Protein AF-A0A1F2U109-F1 (afdb_monomer_lite)

Radius of gyration: 15.22 Å; chains: 1; bounding box: 39×32×44 Å

Foldseek 3Di:
DVVVLLVVLVVLLVVLVVCLVVQVPDPPRDPLSNLLSQLSNLQSVLLSVLLVVCCVVPVPDVLSVQLSVQCCPDDPPSNVSNVVSSVVSLVVSCVVPNCDPSNVSNVSSVVSNVVSVVVVVD

Secondary structure (DSSP, 8-state):
-HHHHHHHHHHHHHHHHHHHHHHHH-SSPPHHHHHHHHHHHHHHHHHHHHHHHHHHH-TT-HHHHHHHHT-TT-SSTHHHHHHHHHHHHHHHHHHHH-S-HHHHHHHHHHHHHHHHHHHHH-

Sequence (122 aa):
MRRTNDYLMFSLIGLASIITLAVFLQRPVDRLLVSSACGFTLFTLAWVGMYFRLKRELPEHALIDATYLNLPIGVGRQRRAGLRNMFRLIRFHFERHGSDRWSMMLIAGMAMLAASLVVYLL

pLDDT: mean 82.21, std 11.82, range [41.84, 93.0]

Structure (mmCIF, N/CA/C/O backbone):
data_AF-A0A1F2U109-F1
#
_entry.id   AF-A0A1F2U109-F1
#
loop_
_atom_site.group_PDB
_atom_site.id
_atom_site.type_symbol
_atom_site.label_atom_id
_atom_site.label_alt_id
_atom_site.label_comp_id
_atom_site.label_asym_id
_atom_site.label_entity_id
_atom_site.label_seq_id
_atom_site.pdbx_PDB_ins_code
_atom_site.Cartn_x
_at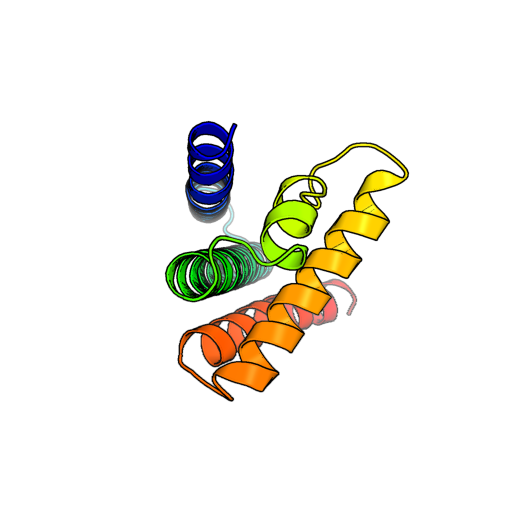om_site.Cartn_y
_atom_site.Cartn_z
_atom_site.occupancy
_atom_site.B_iso_or_equiv
_atom_site.auth_seq_id
_atom_site.auth_comp_id
_atom_site.auth_asym_id
_atom_site.auth_atom_id
_atom_site.pdbx_PDB_model_num
ATOM 1 N N . MET A 1 1 ? 15.247 12.566 -8.871 1.00 58.53 1 MET A N 1
ATOM 2 C CA . MET A 1 1 ? 13.844 12.163 -8.615 1.00 58.53 1 MET A CA 1
ATOM 3 C C . MET A 1 1 ? 13.734 10.712 -8.138 1.00 58.53 1 MET A C 1
ATOM 5 O O . MET A 1 1 ? 13.340 10.539 -7.002 1.00 58.53 1 MET A O 1
ATOM 9 N N . ARG A 1 2 ? 14.194 9.679 -8.873 1.00 62.44 2 ARG A N 1
ATOM 10 C CA . ARG A 1 2 ? 14.078 8.250 -8.461 1.00 62.44 2 ARG A CA 1
ATOM 11 C C . ARG A 1 2 ? 14.438 7.896 -6.999 1.00 62.44 2 ARG A C 1
ATOM 13 O O . ARG A 1 2 ? 13.742 7.070 -6.427 1.00 62.44 2 ARG A O 1
ATOM 20 N N . ARG A 1 3 ? 15.480 8.492 -6.391 1.00 65.56 3 ARG A N 1
ATOM 21 C CA . ARG A 1 3 ? 15.858 8.223 -4.981 1.00 65.56 3 ARG A CA 1
ATOM 22 C C . ARG A 1 3 ? 14.834 8.763 -3.975 1.00 65.56 3 ARG A C 1
ATOM 24 O O . ARG A 1 3 ? 14.459 8.054 -3.055 1.00 65.56 3 ARG A O 1
ATOM 31 N N . THR A 1 4 ? 14.339 9.985 -4.178 1.00 67.19 4 THR A N 1
ATOM 32 C CA . THR A 1 4 ? 13.291 10.616 -3.352 1.00 67.19 4 THR A CA 1
ATOM 33 C C . THR A 1 4 ? 12.023 9.762 -3.299 1.00 67.19 4 THR A C 1
ATOM 35 O O . THR A 1 4 ? 11.385 9.641 -2.260 1.00 67.19 4 THR A O 1
ATOM 38 N N . ASN A 1 5 ? 11.703 9.106 -4.410 1.00 68.50 5 ASN A N 1
ATOM 39 C CA . ASN A 1 5 ? 10.516 8.273 -4.575 1.00 68.50 5 ASN A CA 1
ATOM 40 C C . ASN A 1 5 ? 10.595 6.992 -3.740 1.00 68.50 5 ASN A C 1
ATOM 42 O O . ASN A 1 5 ? 9.603 6.566 -3.157 1.00 68.50 5 ASN A O 1
ATOM 46 N N . ASP A 1 6 ? 11.787 6.399 -3.669 1.00 75.62 6 ASP A N 1
ATOM 47 C CA . ASP A 1 6 ? 12.027 5.214 -2.850 1.00 75.62 6 ASP A CA 1
ATOM 48 C C . ASP A 1 6 ? 11.925 5.560 -1.372 1.00 75.62 6 ASP A C 1
ATOM 50 O O . ASP A 1 6 ? 11.272 4.833 -0.627 1.00 75.62 6 ASP A O 1
ATOM 54 N N . TYR A 1 7 ? 12.466 6.716 -0.969 1.00 80.06 7 TYR A N 1
ATOM 55 C CA . TYR A 1 7 ? 12.284 7.219 0.390 1.00 80.06 7 TYR A CA 1
ATOM 56 C C . TYR A 1 7 ? 10.804 7.394 0.733 1.00 80.06 7 TYR A C 1
ATOM 58 O O . TYR A 1 7 ? 10.402 6.933 1.790 1.00 80.06 7 TYR A O 1
ATOM 66 N N . LEU A 1 8 ? 9.974 7.947 -0.160 1.00 78.19 8 LEU A N 1
ATOM 67 C CA . LEU A 1 8 ? 8.530 8.079 0.088 1.00 78.19 8 LEU A CA 1
ATOM 68 C C . LEU A 1 8 ? 7.822 6.724 0.265 1.00 78.19 8 LEU A C 1
ATOM 70 O O . LEU A 1 8 ? 6.988 6.586 1.159 1.00 78.19 8 LEU A O 1
ATOM 74 N N . MET A 1 9 ? 8.167 5.713 -0.538 1.00 81.62 9 MET A N 1
ATOM 75 C CA . MET A 1 9 ? 7.599 4.363 -0.398 1.00 81.62 9 MET A CA 1
ATOM 76 C C . MET A 1 9 ? 8.047 3.683 0.902 1.00 81.62 9 MET A C 1
ATOM 78 O O . MET A 1 9 ? 7.241 3.038 1.571 1.00 81.62 9 MET A O 1
ATOM 82 N N . PHE A 1 10 ? 9.302 3.873 1.317 1.00 83.44 10 PHE A N 1
ATOM 83 C CA . PHE A 1 10 ? 9.770 3.417 2.629 1.00 83.44 10 PHE A CA 1
ATOM 84 C C . PHE A 1 10 ? 9.120 4.194 3.782 1.00 83.44 10 PHE A C 1
ATOM 86 O O . PHE A 1 10 ? 8.756 3.598 4.797 1.00 83.44 10 PHE A O 1
ATOM 93 N N . SER A 1 11 ? 8.900 5.501 3.625 1.00 84.38 11 SER A N 1
ATOM 94 C CA . SER A 1 11 ? 8.203 6.326 4.613 1.00 84.38 11 SER A CA 1
ATOM 95 C C . SER A 1 11 ? 6.758 5.881 4.820 1.00 84.38 11 SER A C 1
ATOM 97 O O . SER A 1 11 ? 6.267 5.996 5.938 1.00 84.38 11 SER A O 1
ATOM 99 N N . LEU A 1 12 ? 6.088 5.320 3.806 1.00 84.56 12 LEU A N 1
ATOM 100 C CA . LEU A 1 12 ? 4.759 4.718 3.972 1.00 84.56 12 LEU A CA 1
ATOM 101 C C . LEU A 1 12 ? 4.773 3.513 4.916 1.00 84.56 12 LEU A C 1
ATOM 103 O O . LEU A 1 12 ? 3.886 3.396 5.759 1.00 84.56 12 LEU A O 1
ATOM 107 N N . ILE A 1 13 ? 5.790 2.653 4.822 1.00 86.94 13 ILE A N 1
ATOM 108 C CA . ILE A 1 13 ? 5.967 1.532 5.758 1.00 86.94 13 ILE A CA 1
ATOM 109 C C . ILE A 1 13 ? 6.231 2.059 7.173 1.00 86.94 13 ILE A C 1
ATOM 111 O O . ILE A 1 13 ? 5.638 1.568 8.138 1.00 86.94 13 ILE A O 1
ATOM 115 N N . GLY A 1 14 ? 7.089 3.077 7.293 1.00 86.69 14 GLY A N 1
ATOM 116 C CA . GLY A 1 14 ? 7.368 3.739 8.568 1.00 86.69 14 GLY A CA 1
ATOM 117 C C . GLY A 1 14 ? 6.102 4.331 9.190 1.00 86.69 14 GLY A C 1
ATOM 118 O O . GLY A 1 14 ? 5.799 4.068 10.351 1.00 86.69 14 GLY A O 1
ATOM 119 N N . LEU A 1 15 ? 5.309 5.051 8.397 1.00 89.19 15 LEU A N 1
ATOM 120 C CA . LEU A 1 15 ? 4.050 5.647 8.832 1.00 89.19 15 LEU A CA 1
ATOM 121 C C . LEU A 1 15 ? 3.023 4.583 9.241 1.00 89.19 15 LEU A C 1
ATOM 123 O O . LEU A 1 15 ? 2.412 4.716 10.297 1.00 89.19 15 LEU A O 1
ATOM 127 N N . ALA A 1 16 ? 2.861 3.509 8.461 1.00 88.19 16 ALA A N 1
ATOM 128 C CA . ALA A 1 16 ? 1.962 2.404 8.802 1.00 88.19 16 ALA A CA 1
ATOM 129 C C . ALA A 1 16 ? 2.367 1.719 10.120 1.00 88.19 16 ALA A C 1
ATOM 131 O O . ALA A 1 16 ? 1.516 1.443 10.969 1.00 88.19 16 ALA A O 1
ATOM 132 N N . SER A 1 17 ? 3.673 1.533 10.333 1.00 88.56 17 SER A N 1
ATOM 133 C CA . SER A 1 17 ? 4.223 0.998 11.585 1.00 88.56 17 SER A CA 1
ATOM 134 C C . SER A 1 17 ? 3.939 1.917 12.776 1.00 88.56 17 SER A C 1
ATOM 136 O O . SER A 1 17 ? 3.498 1.439 13.819 1.00 88.56 17 SER A O 1
ATOM 138 N N . ILE A 1 18 ? 4.123 3.234 12.618 1.00 91.69 18 ILE A N 1
ATOM 139 C CA . ILE A 1 18 ? 3.835 4.229 13.666 1.00 91.69 18 ILE A CA 1
ATOM 140 C C . ILE A 1 18 ? 2.342 4.249 14.004 1.00 91.69 18 ILE A C 1
ATOM 142 O O . ILE A 1 18 ? 1.993 4.210 15.180 1.00 91.69 18 ILE A O 1
ATOM 146 N N . ILE A 1 19 ? 1.463 4.270 12.995 1.00 88.44 19 ILE A N 1
ATOM 147 C CA . ILE A 1 19 ? 0.006 4.220 13.195 1.00 88.44 19 ILE A CA 1
ATOM 148 C C . ILE A 1 19 ? -0.375 2.950 13.954 1.00 88.44 19 ILE A C 1
ATOM 150 O O . ILE A 1 19 ? -1.137 3.005 14.914 1.00 88.44 19 ILE A O 1
ATOM 154 N N . THR A 1 20 ? 0.197 1.812 13.562 1.00 8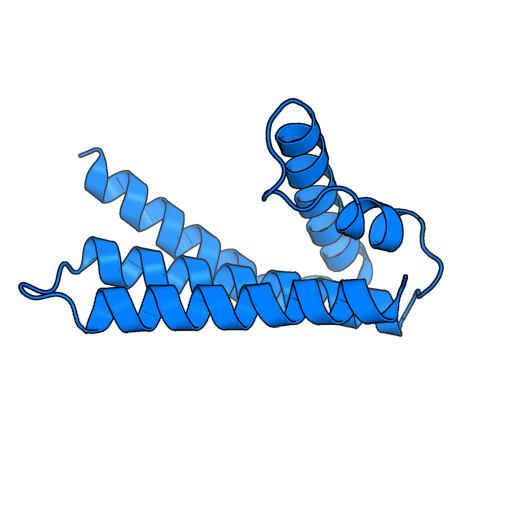9.62 20 THR A N 1
ATOM 155 C CA . THR A 1 20 ? -0.064 0.532 14.224 1.00 89.62 20 THR A CA 1
ATOM 156 C C . THR A 1 20 ? 0.373 0.560 15.677 1.00 89.62 20 THR A C 1
ATOM 158 O O . THR A 1 20 ? -0.421 0.237 16.555 1.00 89.62 20 THR A O 1
ATOM 161 N N . LEU A 1 21 ? 1.594 1.017 15.952 1.00 92.25 21 LEU A N 1
ATOM 162 C CA . LEU A 1 21 ? 2.093 1.153 17.316 1.00 92.25 21 LEU A CA 1
ATOM 163 C C . LEU A 1 21 ? 1.219 2.100 18.149 1.00 92.25 21 LEU A C 1
ATOM 165 O O . LEU A 1 21 ? 0.876 1.770 19.280 1.00 92.25 21 LEU A O 1
ATOM 169 N N . ALA A 1 22 ? 0.816 3.240 17.588 1.00 90.50 22 ALA A N 1
ATOM 170 C CA . ALA A 1 22 ? -0.064 4.188 18.261 1.00 90.50 22 ALA A CA 1
ATOM 171 C C . ALA A 1 22 ? -1.401 3.540 18.644 1.00 90.50 22 ALA A C 1
ATOM 173 O O . ALA A 1 22 ? -1.848 3.706 19.775 1.00 90.50 22 ALA A O 1
ATOM 174 N N . VAL A 1 23 ? -1.998 2.747 17.749 1.00 90.19 23 VAL A N 1
ATOM 175 C CA . VAL A 1 23 ? -3.228 1.988 18.025 1.00 90.19 23 VAL A CA 1
ATOM 176 C C . VAL A 1 23 ? -3.024 0.960 19.143 1.00 90.19 23 VAL A C 1
ATOM 178 O O . VAL A 1 23 ? -3.869 0.851 20.026 1.00 90.19 23 VAL A O 1
ATOM 181 N N . PHE A 1 24 ? -1.893 0.249 19.169 1.00 87.62 24 PHE A N 1
ATOM 182 C CA . PHE A 1 24 ? -1.580 -0.694 20.253 1.00 87.62 24 PHE A CA 1
ATOM 183 C C . PHE A 1 24 ? -1.379 -0.016 21.617 1.00 87.62 24 PHE A C 1
ATOM 185 O O . PHE A 1 24 ? -1.638 -0.632 22.652 1.00 87.62 24 PHE A O 1
ATOM 192 N N . LEU A 1 25 ? -0.907 1.232 21.630 1.00 90.62 25 LEU A N 1
ATOM 193 C CA . LEU A 1 25 ? -0.665 2.002 22.852 1.00 90.62 25 LEU A CA 1
ATOM 194 C C . LEU A 1 25 ? -1.923 2.704 23.389 1.00 90.62 25 LEU A C 1
ATOM 196 O O . LEU A 1 25 ? -1.919 3.141 24.542 1.00 90.62 25 LEU A O 1
ATOM 200 N N . GLN A 1 26 ? -2.995 2.808 22.598 1.00 88.69 26 GLN A N 1
ATOM 201 C CA . GLN A 1 26 ? -4.253 3.412 23.042 1.00 88.69 26 GLN A CA 1
ATOM 202 C C . GLN A 1 26 ? -4.907 2.598 24.168 1.00 88.69 26 GLN A C 1
ATOM 204 O O . GLN A 1 26 ? -4.913 1.365 24.171 1.00 88.69 26 GLN A O 1
ATOM 209 N N . ARG A 1 27 ? -5.468 3.309 25.153 1.00 82.75 27 ARG A N 1
ATOM 210 C CA . ARG A 1 27 ? -6.229 2.731 26.266 1.00 82.75 27 ARG A CA 1
ATOM 211 C C . ARG A 1 27 ? -7.601 3.415 26.350 1.00 82.75 27 ARG A C 1
ATOM 213 O O . ARG A 1 27 ? -7.628 4.641 26.421 1.00 82.75 27 ARG A O 1
ATOM 220 N N . PRO A 1 28 ? -8.714 2.656 26.392 1.00 85.06 28 PRO A N 1
ATOM 221 C CA . PRO A 1 28 ? -8.795 1.195 26.270 1.00 85.06 28 PRO A CA 1
ATOM 222 C C . PRO A 1 28 ? -8.404 0.697 24.866 1.00 85.06 28 PRO A C 1
ATOM 224 O O . PRO A 1 28 ? -8.490 1.434 23.892 1.00 85.06 28 PRO A O 1
ATOM 227 N N . VAL A 1 29 ? -7.949 -0.558 24.775 1.00 85.38 29 VAL A N 1
ATOM 228 C CA . VAL A 1 29 ? -7.565 -1.168 23.491 1.00 85.38 29 VAL A CA 1
ATOM 229 C C . VAL A 1 29 ? -8.827 -1.571 22.734 1.00 85.38 29 VAL A C 1
ATOM 231 O O . VAL A 1 29 ? -9.553 -2.466 23.174 1.00 85.38 29 VAL A O 1
ATOM 234 N N . ASP A 1 30 ? -9.055 -0.952 21.580 1.00 87.81 30 ASP A N 1
ATOM 235 C CA . ASP A 1 30 ? -10.122 -1.332 20.657 1.00 87.81 30 ASP A CA 1
ATOM 236 C C . ASP A 1 30 ? -9.631 -2.430 19.697 1.00 87.81 30 ASP A C 1
ATOM 238 O O . ASP A 1 30 ? -8.727 -2.228 18.881 1.00 87.81 30 ASP A O 1
ATOM 242 N N . ARG A 1 31 ? -10.243 -3.617 19.785 1.00 86.19 31 ARG A N 1
ATOM 243 C CA . ARG A 1 31 ? -9.890 -4.780 18.955 1.00 86.19 31 ARG A CA 1
ATOM 244 C C . ARG A 1 31 ? -10.155 -4.543 17.465 1.00 86.19 31 ARG A C 1
ATOM 246 O O . ARG A 1 31 ? -9.400 -5.065 16.643 1.00 86.19 31 ARG A O 1
ATOM 253 N N . LEU A 1 32 ? -11.181 -3.768 17.109 1.00 87.31 32 LEU A N 1
ATOM 254 C CA . LEU A 1 32 ? -11.484 -3.424 15.715 1.00 87.31 32 LEU A CA 1
ATOM 255 C C . LEU A 1 32 ? -10.428 -2.486 15.151 1.00 87.31 32 LEU A C 1
ATOM 257 O O . LEU A 1 32 ? -9.967 -2.672 14.020 1.00 87.31 32 LEU A O 1
ATOM 261 N N . LEU A 1 33 ? -9.999 -1.516 15.955 1.00 86.94 33 LEU A N 1
ATOM 262 C CA . LEU A 1 33 ? -8.949 -0.589 15.560 1.00 86.94 33 LEU A CA 1
ATOM 263 C C . LEU A 1 33 ? -7.608 -1.313 15.401 1.00 86.94 33 LEU A C 1
ATOM 265 O O . LEU A 1 33 ? -6.921 -1.106 14.401 1.00 86.94 33 LEU A O 1
ATOM 269 N N . VAL A 1 34 ? -7.274 -2.228 16.319 1.00 89.62 34 VAL A N 1
ATOM 270 C CA . VAL A 1 34 ? -6.081 -3.087 16.223 1.00 89.62 34 VAL A CA 1
ATOM 271 C C . VAL A 1 34 ? -6.128 -3.959 14.968 1.00 89.62 34 VAL A C 1
ATOM 273 O O . VAL A 1 34 ? -5.168 -3.968 14.198 1.00 89.62 34 VAL A O 1
ATOM 276 N N . SER A 1 35 ? -7.247 -4.646 14.713 1.00 89.44 35 SER A N 1
ATOM 277 C CA . SER A 1 35 ? -7.430 -5.458 13.500 1.00 89.44 35 SER A CA 1
ATOM 278 C C . SER A 1 35 ? -7.255 -4.619 12.230 1.00 89.44 35 SER A C 1
ATOM 280 O O . SER A 1 35 ? -6.525 -5.003 11.313 1.00 89.44 35 SER A O 1
ATOM 282 N N . SER A 1 36 ? -7.856 -3.427 12.199 1.00 88.81 36 SER A N 1
ATOM 283 C CA . SER A 1 36 ? -7.736 -2.483 11.083 1.00 88.81 36 SER A CA 1
ATOM 284 C C . SER A 1 36 ? -6.298 -2.009 10.881 1.00 88.81 36 SER A C 1
ATOM 286 O O . SER A 1 36 ? -5.822 -1.973 9.748 1.00 88.81 36 SER A O 1
ATOM 288 N N . ALA A 1 37 ? -5.580 -1.693 11.959 1.00 90.25 37 ALA A N 1
ATOM 289 C CA . ALA A 1 37 ? -4.188 -1.262 11.895 1.00 90.25 37 ALA A CA 1
ATOM 290 C C . ALA A 1 37 ? -3.257 -2.381 11.400 1.00 90.25 37 ALA A C 1
ATOM 292 O O . ALA A 1 37 ? -2.419 -2.151 10.525 1.00 90.25 37 ALA A O 1
ATOM 293 N N . CYS A 1 38 ? -3.451 -3.613 11.881 1.00 90.88 38 CYS A N 1
ATOM 294 C CA . CYS A 1 38 ? -2.735 -4.786 11.380 1.00 90.88 38 CYS A CA 1
ATOM 295 C C . CYS A 1 38 ? -3.021 -5.030 9.891 1.00 90.88 38 CYS A C 1
ATOM 297 O O . CYS A 1 38 ? -2.083 -5.211 9.112 1.00 90.88 38 CYS A O 1
ATOM 299 N N . GLY A 1 39 ? -4.294 -4.979 9.482 1.00 92.00 39 GLY A N 1
ATOM 300 C CA . GLY A 1 39 ? -4.697 -5.130 8.083 1.00 92.00 39 GLY A CA 1
ATOM 301 C C . GLY A 1 39 ? -4.096 -4.050 7.181 1.00 92.00 39 GLY A C 1
ATOM 302 O O . GLY A 1 39 ? -3.541 -4.362 6.126 1.00 92.00 39 GLY A O 1
ATOM 303 N N . PHE A 1 40 ? -4.116 -2.792 7.628 1.00 89.81 40 PHE A N 1
ATOM 304 C CA . PHE A 1 40 ? -3.507 -1.661 6.925 1.00 89.81 40 PHE A CA 1
ATOM 305 C C . PHE A 1 40 ? -1.994 -1.828 6.752 1.00 89.81 40 PHE A C 1
ATOM 307 O O . PHE A 1 40 ? -1.463 -1.586 5.665 1.00 89.81 40 PHE A O 1
ATOM 314 N N . THR A 1 41 ? -1.294 -2.279 7.791 1.00 91.62 41 THR A N 1
ATOM 315 C CA . THR A 1 41 ? 0.156 -2.499 7.736 1.00 91.62 41 THR A CA 1
ATOM 316 C C . THR A 1 41 ? 0.524 -3.666 6.837 1.00 91.62 41 THR A C 1
ATOM 318 O O . THR A 1 41 ? 1.418 -3.520 6.004 1.00 91.62 41 THR A O 1
ATOM 321 N N . LEU A 1 42 ? -0.195 -4.789 6.924 1.00 93.00 42 LEU A N 1
ATOM 322 C CA . LEU A 1 42 ? -0.004 -5.925 6.017 1.00 93.00 42 LEU A CA 1
ATOM 323 C C . LEU A 1 42 ? -0.238 -5.524 4.561 1.00 93.00 42 LEU A C 1
ATOM 325 O O . LEU A 1 4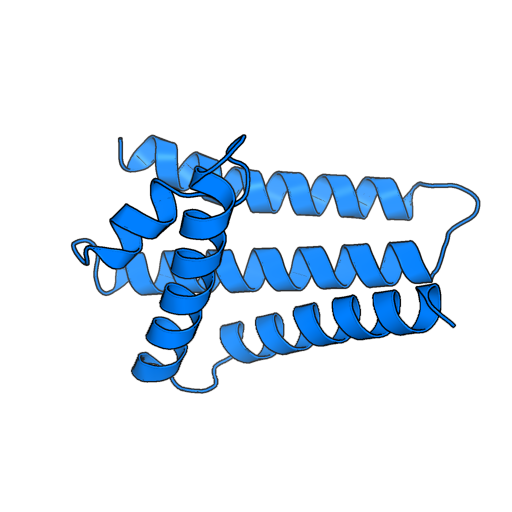2 ? 0.591 -5.827 3.703 1.00 93.00 42 LEU A O 1
ATOM 329 N N . PHE A 1 43 ? -1.320 -4.790 4.297 1.00 91.88 43 PHE A N 1
ATOM 330 C CA . PHE A 1 43 ? -1.622 -4.271 2.969 1.00 91.88 43 PHE A CA 1
ATOM 331 C C . PHE A 1 43 ? -0.508 -3.351 2.453 1.00 91.88 43 PHE A C 1
ATOM 333 O O . PHE A 1 43 ? -0.020 -3.533 1.338 1.00 91.88 43 PHE A O 1
ATOM 340 N N . THR A 1 44 ? -0.072 -2.390 3.272 1.00 90.69 44 THR A N 1
ATOM 341 C CA . THR A 1 44 ? 0.952 -1.406 2.893 1.00 90.69 44 THR A CA 1
ATOM 342 C C . THR A 1 44 ? 2.293 -2.081 2.618 1.00 90.69 44 THR A C 1
ATOM 344 O O . THR A 1 44 ? 2.908 -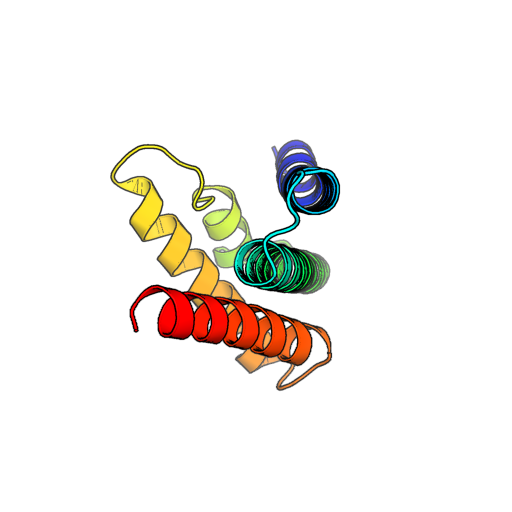1.819 1.586 1.00 90.69 44 THR A O 1
ATOM 347 N N . LEU A 1 45 ? 2.725 -2.994 3.493 1.00 91.44 45 LEU A N 1
ATOM 348 C CA . LEU A 1 45 ? 3.945 -3.780 3.303 1.00 91.44 45 LEU A CA 1
ATOM 349 C C . LEU A 1 45 ? 3.886 -4.603 2.018 1.00 91.44 45 LEU A C 1
ATOM 351 O O . LEU A 1 45 ? 4.841 -4.604 1.242 1.00 91.44 45 LEU A O 1
ATOM 355 N N . ALA A 1 46 ? 2.761 -5.279 1.785 1.00 92.75 46 ALA A N 1
ATOM 356 C CA . ALA A 1 46 ? 2.584 -6.109 0.609 1.00 92.75 46 ALA A CA 1
ATOM 357 C C . ALA A 1 46 ? 2.630 -5.290 -0.679 1.00 92.75 46 ALA A C 1
ATOM 359 O O . ALA A 1 46 ? 3.372 -5.620 -1.603 1.00 92.75 46 ALA A O 1
ATOM 360 N N . TRP A 1 47 ? 1.889 -4.186 -0.716 1.00 90.81 47 TRP A N 1
ATOM 361 C CA . TRP A 1 47 ? 1.829 -3.309 -1.875 1.00 90.81 47 TRP A CA 1
ATOM 362 C C . TRP A 1 47 ? 3.184 -2.655 -2.187 1.00 90.81 47 TRP A C 1
ATOM 364 O O . TRP A 1 47 ? 3.626 -2.667 -3.338 1.00 90.81 47 TRP A O 1
ATOM 374 N N . VAL A 1 48 ? 3.888 -2.147 -1.169 1.00 90.38 48 VAL A N 1
ATOM 375 C CA . VAL A 1 48 ? 5.236 -1.581 -1.344 1.00 90.38 48 VAL A CA 1
ATOM 376 C C . VAL A 1 48 ? 6.233 -2.662 -1.783 1.00 90.38 48 VAL A C 1
ATOM 378 O O . VAL A 1 48 ? 7.067 -2.416 -2.657 1.00 90.38 48 VAL A O 1
ATOM 381 N N . GLY A 1 49 ? 6.121 -3.880 -1.246 1.00 91.00 49 GLY A N 1
ATOM 382 C CA . GLY A 1 49 ? 6.921 -5.031 -1.666 1.00 91.00 49 GLY A CA 1
ATOM 383 C C . GLY A 1 49 ? 6.729 -5.386 -3.144 1.00 91.00 49 GLY A C 1
ATOM 384 O O . GLY A 1 49 ? 7.715 -5.545 -3.868 1.00 91.00 49 GLY A O 1
ATOM 385 N N . MET A 1 50 ? 5.478 -5.428 -3.620 1.00 91.25 50 MET A N 1
ATOM 386 C CA . MET A 1 50 ? 5.158 -5.609 -5.045 1.00 91.25 50 MET A CA 1
ATOM 387 C C . MET A 1 50 ? 5.776 -4.504 -5.903 1.00 91.25 50 MET A C 1
ATOM 389 O O . MET A 1 50 ? 6.407 -4.793 -6.920 1.00 91.25 50 MET A O 1
ATOM 393 N N . TYR A 1 51 ? 5.650 -3.242 -5.477 1.00 88.69 51 TYR A N 1
ATOM 394 C CA . TYR A 1 51 ? 6.241 -2.105 -6.181 1.00 88.69 51 TYR A CA 1
ATOM 395 C C . TYR A 1 51 ? 7.758 -2.259 -6.337 1.00 88.69 51 TYR A C 1
ATOM 397 O O . TYR A 1 51 ? 8.265 -2.150 -7.453 1.00 88.69 51 TYR A O 1
ATOM 405 N N . PHE A 1 52 ? 8.493 -2.557 -5.261 1.00 89.25 52 PHE A N 1
ATOM 406 C CA . PHE A 1 52 ? 9.950 -2.700 -5.340 1.00 89.25 52 PHE A CA 1
ATOM 407 C C . PHE A 1 52 ? 10.381 -3.921 -6.147 1.00 89.25 52 PHE A C 1
ATOM 409 O O . PHE A 1 52 ? 11.383 -3.852 -6.862 1.00 89.25 52 PHE A O 1
ATOM 416 N N . ARG A 1 53 ? 9.622 -5.019 -6.080 1.00 90.06 53 ARG A N 1
ATOM 417 C CA . ARG A 1 53 ? 9.878 -6.196 -6.912 1.00 90.06 53 ARG A CA 1
ATOM 418 C C . ARG A 1 53 ? 9.734 -5.854 -8.393 1.00 90.06 53 ARG A C 1
ATOM 420 O O . ARG A 1 53 ? 10.679 -6.056 -9.153 1.00 90.06 53 ARG A O 1
ATOM 427 N N . LEU A 1 54 ? 8.608 -5.258 -8.779 1.00 88.44 54 LEU A N 1
ATOM 428 C CA . LEU A 1 54 ? 8.362 -4.829 -10.155 1.00 88.44 54 LEU A CA 1
ATOM 429 C C . LEU A 1 54 ? 9.373 -3.774 -10.615 1.00 88.44 54 LEU A C 1
ATOM 431 O O . LEU A 1 54 ? 9.868 -3.859 -11.734 1.00 88.44 54 LEU A O 1
ATOM 435 N N . LYS A 1 55 ? 9.753 -2.830 -9.748 1.00 86.88 55 LYS A N 1
ATOM 436 C CA . LYS A 1 55 ? 10.804 -1.840 -10.025 1.00 86.88 55 LYS A CA 1
ATOM 437 C C . LYS A 1 55 ? 12.162 -2.483 -10.288 1.00 86.88 55 LYS A C 1
ATOM 439 O O . LYS A 1 55 ? 12.894 -2.010 -11.153 1.00 86.88 55 LYS A O 1
ATOM 444 N N . ARG A 1 56 ? 12.509 -3.543 -9.553 1.00 87.31 56 ARG A N 1
ATOM 445 C CA . ARG A 1 56 ? 13.766 -4.274 -9.757 1.00 87.31 56 ARG A CA 1
ATOM 446 C C . ARG A 1 56 ? 13.780 -5.014 -11.092 1.00 87.31 56 ARG A C 1
ATOM 448 O O . ARG A 1 56 ? 14.827 -5.099 -11.719 1.00 87.31 56 ARG A O 1
ATOM 455 N N . GLU A 1 57 ? 12.640 -5.558 -11.504 1.00 87.31 57 GLU A N 1
ATOM 456 C CA . GLU A 1 57 ? 12.529 -6.343 -12.736 1.00 87.31 57 GLU A CA 1
ATOM 457 C C . GLU A 1 57 ? 12.324 -5.487 -13.992 1.00 87.31 57 GLU A C 1
ATOM 459 O O . GLU A 1 57 ? 12.788 -5.856 -15.066 1.00 87.31 57 GLU A O 1
ATOM 464 N N . LEU A 1 58 ? 11.615 -4.363 -13.871 1.00 86.25 58 LEU A N 1
ATOM 465 C CA . LEU A 1 58 ? 11.197 -3.508 -14.981 1.00 86.25 58 LEU A CA 1
ATOM 466 C C . LEU A 1 58 ? 11.347 -2.021 -14.618 1.00 86.25 58 LEU A C 1
ATOM 468 O O . LEU A 1 58 ? 10.354 -1.299 -14.523 1.00 86.25 58 LEU A O 1
ATOM 472 N N . PRO A 1 59 ? 12.574 -1.519 -14.421 1.00 80.00 59 PRO A N 1
ATOM 473 C CA . PRO A 1 59 ? 12.804 -0.175 -13.888 1.00 80.00 59 PRO A CA 1
ATOM 474 C C . PRO A 1 59 ? 12.262 0.967 -14.764 1.00 80.00 59 PRO A C 1
ATOM 476 O O . PRO A 1 59 ? 12.101 2.076 -14.262 1.00 80.00 59 PRO A O 1
ATOM 479 N N . GLU A 1 60 ? 11.994 0.724 -16.048 1.00 80.50 60 GLU A N 1
ATOM 480 C CA . GLU A 1 60 ? 11.559 1.732 -17.030 1.00 80.50 60 GLU A CA 1
ATOM 481 C C . GLU A 1 60 ? 10.068 1.636 -17.393 1.00 80.50 60 GLU A C 1
ATOM 483 O O . GLU A 1 60 ? 9.590 2.344 -18.277 1.00 80.50 60 GLU A O 1
ATOM 488 N N . HIS A 1 61 ? 9.297 0.765 -16.730 1.00 81.62 61 HIS A N 1
ATOM 489 C CA . HIS A 1 61 ? 7.884 0.616 -17.070 1.00 81.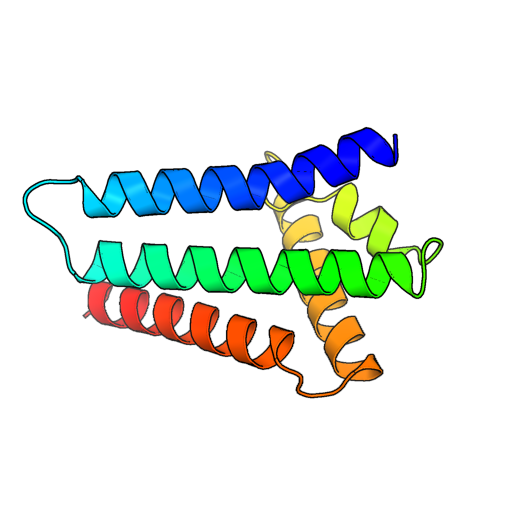62 61 HIS A CA 1
ATOM 490 C C . HIS A 1 61 ? 7.077 1.839 -16.616 1.00 81.62 61 HIS A C 1
ATOM 492 O O . HIS A 1 61 ? 7.003 2.145 -15.424 1.00 81.62 61 HIS A O 1
ATOM 498 N N . ALA A 1 62 ? 6.342 2.457 -17.545 1.00 77.19 62 ALA A N 1
ATOM 499 C CA . ALA A 1 62 ? 5.553 3.673 -17.310 1.00 77.19 62 ALA A CA 1
ATOM 500 C C . ALA A 1 62 ? 4.554 3.586 -16.135 1.00 77.19 62 ALA A C 1
ATOM 502 O O . ALA A 1 62 ? 4.154 4.599 -15.568 1.00 77.19 62 ALA A O 1
ATOM 503 N N . LEU A 1 63 ? 4.144 2.374 -15.744 1.00 74.75 63 LEU A N 1
ATOM 504 C CA . LEU A 1 63 ? 3.226 2.145 -14.630 1.00 74.75 63 LEU A CA 1
ATOM 505 C C . LEU A 1 63 ? 3.911 2.349 -13.273 1.00 74.75 63 LEU A C 1
ATOM 507 O O . LEU A 1 63 ? 3.282 2.852 -12.344 1.00 74.75 63 LEU A O 1
ATOM 511 N N . ILE A 1 64 ? 5.189 1.995 -13.160 1.00 71.81 64 ILE A N 1
ATOM 512 C CA . ILE A 1 64 ? 5.987 2.186 -11.944 1.00 71.81 64 ILE A CA 1
ATOM 513 C C . ILE A 1 64 ? 6.222 3.686 -11.730 1.00 71.81 64 ILE A C 1
ATOM 515 O O . ILE A 1 64 ? 5.990 4.195 -10.632 1.00 71.81 64 ILE A O 1
ATOM 519 N N . ASP A 1 65 ? 6.527 4.419 -12.804 1.00 68.94 65 ASP A N 1
ATOM 520 C CA . ASP A 1 65 ? 6.665 5.879 -12.771 1.00 68.94 65 ASP A CA 1
ATOM 521 C C . ASP A 1 65 ? 5.328 6.594 -12.478 1.00 68.94 65 ASP A C 1
ATOM 523 O O . ASP A 1 65 ? 5.272 7.534 -11.678 1.00 68.94 65 ASP A O 1
ATOM 527 N N . ALA A 1 66 ? 4.216 6.122 -13.055 1.00 67.06 66 ALA A N 1
ATOM 528 C CA . ALA A 1 66 ? 2.885 6.700 -12.834 1.00 67.06 66 ALA A CA 1
ATOM 529 C C . ALA A 1 66 ? 2.313 6.422 -11.432 1.00 67.06 66 ALA A C 1
ATOM 531 O O . ALA A 1 66 ? 1.538 7.232 -10.905 1.00 67.06 66 ALA A O 1
ATOM 532 N N . THR A 1 67 ? 2.667 5.279 -10.837 1.00 67.19 67 THR A N 1
ATOM 533 C CA . THR A 1 67 ? 2.257 4.904 -9.473 1.00 67.19 67 THR A CA 1
ATOM 534 C C . THR A 1 67 ? 2.966 5.767 -8.433 1.00 67.19 67 THR A C 1
ATOM 536 O O . THR A 1 67 ? 2.366 6.138 -7.429 1.00 67.19 67 THR A O 1
ATOM 539 N N . TYR A 1 68 ? 4.203 6.173 -8.718 1.00 62.47 68 TYR A N 1
ATOM 540 C CA . TYR A 1 68 ? 4.927 7.152 -7.916 1.00 62.47 68 TYR A CA 1
ATOM 541 C C . TYR A 1 68 ? 4.271 8.549 -7.939 1.00 62.47 68 TYR A C 1
ATOM 543 O O . TYR A 1 68 ? 4.051 9.142 -6.885 1.00 62.47 68 TYR A O 1
ATOM 551 N N . LEU A 1 69 ? 3.937 9.072 -9.125 1.00 55.66 69 LEU A N 1
ATOM 552 C CA . LEU A 1 69 ? 3.394 10.434 -9.279 1.00 55.66 69 LEU A CA 1
ATOM 553 C C . LEU A 1 69 ? 2.005 10.615 -8.658 1.00 55.66 69 LEU A C 1
ATOM 555 O O . LEU A 1 69 ? 1.601 11.733 -8.354 1.00 55.66 69 LEU A O 1
ATOM 559 N N . ASN A 1 70 ? 1.270 9.518 -8.480 1.00 57.78 70 ASN A N 1
ATOM 560 C CA . ASN A 1 70 ? -0.083 9.524 -7.949 1.00 57.78 70 ASN A CA 1
ATOM 561 C C . ASN A 1 70 ? -0.151 8.637 -6.707 1.00 57.78 70 ASN A C 1
ATOM 563 O O . ASN A 1 70 ? -0.896 7.666 -6.658 1.00 57.78 70 ASN A O 1
ATOM 567 N N . LEU A 1 71 ? 0.636 8.944 -5.682 1.00 58.88 71 LEU A N 1
ATOM 568 C CA . LEU A 1 71 ? 0.407 8.335 -4.378 1.00 58.88 71 LEU A CA 1
ATOM 569 C C . LEU A 1 71 ? -1.032 8.661 -3.911 1.00 58.88 71 LEU A C 1
ATOM 571 O O . LEU A 1 71 ? -1.471 9.808 -4.053 1.00 58.88 71 LEU A O 1
ATOM 575 N N . PRO A 1 72 ? -1.780 7.711 -3.313 1.00 53.41 72 PRO A N 1
ATOM 576 C CA . PRO A 1 72 ? -3.156 7.940 -2.836 1.00 53.41 72 PRO A CA 1
ATOM 577 C C . PRO A 1 72 ? -3.269 8.987 -1.701 1.00 53.41 72 PRO A C 1
ATOM 579 O O . PRO A 1 72 ? -4.356 9.259 -1.188 1.00 53.41 72 PRO A O 1
ATOM 582 N N . ILE A 1 73 ? -2.148 9.609 -1.336 1.00 54.72 73 ILE A N 1
ATOM 583 C CA . ILE A 1 73 ? -1.977 10.635 -0.308 1.00 54.72 73 ILE A CA 1
ATOM 584 C C . ILE A 1 73 ? -2.204 12.061 -0.872 1.00 54.72 73 ILE A C 1
ATOM 586 O O . ILE A 1 73 ? -2.324 13.007 -0.102 1.00 54.72 73 ILE A O 1
ATOM 590 N N . GLY A 1 74 ? -2.293 12.239 -2.199 1.00 46.56 74 GLY A N 1
ATOM 591 C CA . GLY A 1 74 ? -2.489 13.555 -2.831 1.00 46.56 74 GLY A CA 1
ATOM 592 C C . GLY A 1 74 ? -3.854 14.205 -2.539 1.00 46.56 74 GLY A C 1
ATOM 593 O O . GLY A 1 74 ? -4.890 13.537 -2.513 1.00 46.56 74 GLY A O 1
ATOM 594 N N . VAL A 1 75 ? -3.871 15.529 -2.350 1.00 41.84 75 VAL A N 1
ATOM 595 C CA . VAL A 1 75 ? -5.086 16.331 -2.107 1.00 41.84 75 VAL A CA 1
ATOM 596 C C . VAL A 1 75 ? -5.816 16.589 -3.442 1.00 41.84 75 VAL A C 1
ATOM 598 O O . VAL A 1 75 ? -5.226 17.100 -4.389 1.00 41.84 75 VAL A O 1
ATOM 601 N N . GLY A 1 76 ? -7.106 16.235 -3.554 1.00 51.41 76 GLY A N 1
ATOM 602 C CA . GLY A 1 76 ? -7.958 16.568 -4.716 1.00 51.41 76 GLY A CA 1
ATOM 603 C C . GLY A 1 76 ? -8.073 15.497 -5.822 1.00 51.41 76 GLY A C 1
ATOM 604 O O . GLY A 1 76 ? -8.088 14.296 -5.550 1.00 51.41 76 GLY A O 1
ATOM 605 N N . ARG A 1 77 ? -8.206 15.915 -7.098 1.00 53.59 77 ARG A N 1
ATOM 606 C CA . ARG A 1 77 ? -8.482 15.034 -8.270 1.00 53.59 77 ARG A CA 1
ATOM 607 C C . ARG A 1 77 ? -7.434 13.926 -8.493 1.00 53.59 77 ARG A C 1
ATOM 609 O O . ARG A 1 77 ? -7.747 12.913 -9.116 1.00 53.59 77 ARG A O 1
ATOM 616 N N . GLN A 1 78 ? -6.227 14.080 -7.949 1.00 59.38 78 GLN A N 1
ATOM 617 C CA . GLN A 1 78 ? -5.124 13.117 -8.069 1.00 59.38 78 GLN A CA 1
ATOM 618 C C . GLN A 1 78 ? -5.327 11.839 -7.233 1.00 59.38 78 GLN A C 1
ATOM 620 O O . GLN A 1 78 ? -4.795 10.786 -7.581 1.00 59.38 78 GLN A O 1
ATOM 625 N N . ARG A 1 79 ? -6.183 11.866 -6.199 1.00 60.91 79 ARG A N 1
ATOM 626 C CA . ARG A 1 79 ? -6.472 10.696 -5.343 1.00 60.91 79 ARG A CA 1
ATOM 627 C C . ARG A 1 79 ? -7.088 9.524 -6.113 1.00 60.91 79 ARG A C 1
ATOM 629 O O . ARG A 1 79 ? -6.720 8.370 -5.904 1.00 60.91 79 ARG A O 1
ATOM 636 N N . ARG A 1 80 ? -7.995 9.823 -7.054 1.00 66.12 80 ARG A N 1
ATOM 637 C CA . ARG A 1 80 ? -8.639 8.813 -7.917 1.00 66.12 80 ARG A CA 1
ATOM 638 C C . ARG A 1 80 ? -7.647 8.192 -8.902 1.00 66.12 80 ARG A C 1
ATOM 640 O O . ARG A 1 80 ? -7.696 6.988 -9.139 1.00 66.12 80 ARG A O 1
ATOM 647 N N . ALA A 1 81 ? -6.735 8.998 -9.451 1.00 69.19 81 ALA A N 1
ATOM 648 C CA . ALA A 1 81 ? -5.668 8.506 -10.321 1.00 69.19 81 ALA A CA 1
ATOM 649 C C . ALA A 1 81 ? -4.695 7.602 -9.548 1.00 69.19 81 ALA A C 1
ATOM 651 O O . ALA A 1 81 ? -4.268 6.574 -10.071 1.00 69.19 81 ALA A O 1
ATOM 652 N N . GLY A 1 82 ? -4.424 7.939 -8.285 1.00 71.00 82 GLY A N 1
ATOM 653 C CA . GLY A 1 82 ? -3.541 7.153 -7.435 1.00 71.00 82 GLY A CA 1
ATOM 654 C C . GLY A 1 82 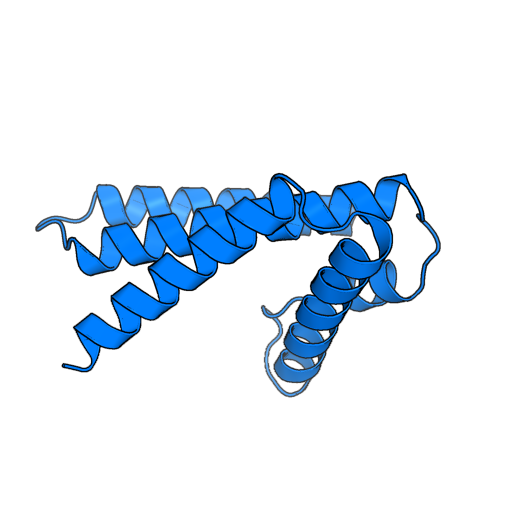? -4.081 5.787 -7.063 1.00 71.00 82 GLY A C 1
ATOM 655 O O . GLY A 1 82 ? -3.405 4.783 -7.273 1.00 71.00 82 GLY A O 1
ATOM 656 N N . LEU A 1 83 ? -5.342 5.722 -6.636 1.00 75.56 83 LEU A N 1
ATOM 657 C CA . LEU A 1 83 ? -6.033 4.447 -6.421 1.00 75.56 83 LEU A CA 1
ATOM 658 C C . LEU A 1 83 ? -6.063 3.602 -7.702 1.00 75.56 83 LEU A C 1
ATOM 660 O O . LEU A 1 83 ? -5.771 2.409 -7.667 1.00 75.56 83 LEU A O 1
ATOM 664 N N . ARG A 1 84 ? -6.345 4.213 -8.860 1.00 81.69 84 ARG A N 1
ATOM 665 C CA . ARG A 1 84 ? -6.348 3.499 -10.145 1.00 81.69 84 ARG A CA 1
ATOM 666 C C . ARG A 1 84 ? -4.977 2.905 -10.481 1.00 81.69 84 ARG A C 1
ATOM 668 O O . ARG A 1 84 ? -4.912 1.772 -10.952 1.00 81.69 84 ARG A O 1
ATOM 675 N N . ASN A 1 85 ? -3.897 3.648 -10.253 1.00 81.75 85 ASN A N 1
ATOM 676 C CA . ASN A 1 85 ? -2.541 3.163 -10.507 1.00 81.75 85 ASN A CA 1
ATOM 677 C C . ASN A 1 85 ? -2.120 2.091 -9.495 1.00 81.75 85 ASN A C 1
ATOM 679 O O . ASN A 1 85 ? -1.516 1.103 -9.898 1.00 81.75 85 ASN A O 1
ATOM 683 N N . MET A 1 86 ? -2.538 2.215 -8.232 1.00 83.56 86 MET A N 1
ATOM 684 C CA . MET A 1 86 ? -2.366 1.185 -7.206 1.00 83.56 86 MET A CA 1
ATOM 685 C C . MET A 1 86 ? -2.974 -0.152 -7.655 1.00 83.56 86 MET A C 1
ATOM 687 O O . MET A 1 86 ? -2.273 -1.161 -7.691 1.00 83.56 86 MET A O 1
ATOM 691 N N . PHE A 1 87 ? -4.242 -0.154 -8.086 1.00 87.00 87 PHE A N 1
ATOM 692 C CA . PHE A 1 87 ? -4.908 -1.365 -8.581 1.00 87.00 87 PHE A CA 1
ATOM 693 C C . PHE A 1 87 ? -4.279 -1.913 -9.860 1.00 87.00 87 PHE A C 1
ATOM 695 O O . PHE A 1 87 ? -4.164 -3.126 -10.017 1.00 87.00 87 PHE A O 1
ATOM 702 N N . ARG A 1 88 ? -3.843 -1.039 -10.773 1.00 88.19 88 ARG A N 1
ATOM 703 C CA . ARG A 1 88 ? -3.112 -1.465 -11.973 1.00 88.19 88 ARG A CA 1
ATOM 704 C C . ARG A 1 88 ? -1.786 -2.126 -11.622 1.00 88.19 88 ARG A C 1
ATOM 706 O O . ARG A 1 88 ? -1.462 -3.126 -12.244 1.00 88.19 88 ARG A O 1
ATOM 713 N N . LEU A 1 89 ? -1.046 -1.603 -10.644 1.00 87.62 89 LEU A N 1
ATOM 714 C CA . LEU A 1 89 ? 0.212 -2.197 -10.194 1.00 87.62 89 LEU A CA 1
ATOM 715 C C . LEU A 1 89 ? -0.024 -3.570 -9.562 1.00 87.62 89 LEU A C 1
ATOM 717 O O . LEU A 1 89 ? 0.689 -4.510 -9.894 1.00 87.62 89 LEU A O 1
ATOM 721 N N . ILE A 1 90 ? -1.059 -3.703 -8.726 1.00 88.69 90 ILE A N 1
ATOM 722 C CA . ILE A 1 90 ? -1.466 -4.994 -8.149 1.00 88.69 90 ILE A CA 1
ATOM 723 C C . ILE A 1 90 ? -1.809 -5.982 -9.266 1.00 88.69 90 ILE A C 1
ATOM 725 O O . ILE A 1 90 ? -1.269 -7.083 -9.304 1.00 88.69 90 ILE A O 1
ATOM 729 N N . ARG A 1 91 ? -2.659 -5.577 -10.215 1.00 89.94 91 ARG A N 1
ATOM 730 C CA . ARG A 1 91 ? -3.031 -6.414 -11.360 1.00 89.94 91 ARG A CA 1
ATOM 731 C C . ARG A 1 91 ? -1.808 -6.829 -12.179 1.00 89.94 91 ARG A C 1
ATOM 733 O O . ARG A 1 91 ? -1.669 -8.002 -12.495 1.00 89.94 91 ARG A O 1
ATOM 740 N N . PHE A 1 92 ? -0.918 -5.887 -12.476 1.00 90.00 92 PHE A N 1
ATOM 741 C CA . PHE A 1 92 ? 0.304 -6.146 -13.232 1.00 90.00 92 PHE A CA 1
ATOM 742 C C . PHE A 1 92 ? 1.240 -7.119 -12.502 1.00 90.00 92 PHE A C 1
ATOM 744 O O . PHE A 1 92 ? 1.808 -8.015 -13.123 1.00 90.00 92 PHE A O 1
ATOM 751 N N . HIS A 1 93 ? 1.356 -6.996 -11.175 1.00 90.50 93 HIS A N 1
ATOM 752 C CA . HIS A 1 93 ? 2.088 -7.957 -10.348 1.00 90.50 93 HIS A CA 1
ATOM 753 C C . HIS A 1 93 ? 1.481 -9.359 -10.446 1.00 90.50 93 HIS A C 1
ATOM 755 O O . HIS A 1 93 ? 2.209 -10.317 -10.693 1.00 90.50 93 HIS A O 1
ATOM 761 N N . PHE A 1 94 ? 0.157 -9.477 -10.310 1.00 89.25 94 PHE A N 1
ATOM 762 C CA . PHE A 1 94 ? -0.558 -10.752 -10.430 1.00 89.25 94 PHE A CA 1
ATOM 763 C C . PHE A 1 94 ? -0.401 -11.392 -11.812 1.00 89.25 94 PHE A C 1
ATOM 765 O O . PHE A 1 94 ? -0.151 -12.590 -11.899 1.00 89.25 94 PHE A O 1
ATOM 772 N N . GLU A 1 95 ? -0.515 -10.612 -12.889 1.00 90.62 95 GLU A N 1
ATOM 773 C CA . GLU A 1 95 ? -0.342 -11.105 -14.262 1.00 90.62 95 GLU A CA 1
ATOM 774 C C . GLU A 1 95 ? 1.076 -11.653 -14.497 1.00 90.62 95 GLU A C 1
ATOM 776 O O . GLU A 1 95 ? 1.252 -12.608 -15.249 1.00 90.62 95 GLU A O 1
ATOM 781 N N . ARG A 1 96 ? 2.087 -11.084 -13.828 1.00 89.50 96 ARG A N 1
ATOM 782 C CA . ARG A 1 96 ? 3.496 -11.460 -14.008 1.00 89.50 96 ARG A CA 1
ATOM 783 C C . ARG A 1 96 ? 3.972 -12.578 -13.079 1.00 89.50 96 ARG A C 1
ATOM 785 O O . ARG A 1 96 ? 4.792 -13.397 -13.483 1.00 89.50 96 ARG A O 1
ATOM 792 N N . HIS A 1 97 ? 3.513 -12.592 -11.831 1.00 89.06 97 HIS A N 1
ATOM 793 C CA . HIS A 1 97 ? 4.020 -13.492 -10.788 1.00 89.06 97 HIS A CA 1
ATOM 794 C C . HIS A 1 97 ? 2.993 -14.508 -10.289 1.00 89.06 97 HIS A C 1
ATOM 796 O O . HIS A 1 97 ? 3.354 -15.395 -9.513 1.00 89.06 97 HIS A O 1
ATOM 802 N N . GLY A 1 98 ? 1.735 -14.400 -10.718 1.00 87.06 98 GLY A N 1
ATOM 803 C CA . GLY A 1 98 ? 0.643 -15.188 -10.166 1.00 87.06 98 GLY A CA 1
ATOM 804 C C . GLY A 1 98 ? 0.417 -14.896 -8.681 1.00 87.06 98 GLY A C 1
ATOM 805 O O . GLY A 1 98 ? 0.745 -13.824 -8.171 1.00 87.06 98 GLY A O 1
ATOM 806 N N . SER A 1 99 ? -0.159 -15.869 -7.974 1.00 86.06 99 SER A N 1
ATOM 807 C CA . SER A 1 99 ? -0.391 -15.777 -6.532 1.00 86.06 99 SER A CA 1
ATOM 808 C C . SER A 1 99 ? 0.884 -16.111 -5.754 1.00 86.06 99 SER A C 1
ATOM 810 O O . SER A 1 99 ? 1.173 -17.275 -5.483 1.00 86.06 99 SER A O 1
ATOM 812 N N . ASP A 1 100 ? 1.631 -15.081 -5.362 1.00 90.69 100 ASP A N 1
ATOM 813 C CA . ASP A 1 100 ? 2.824 -15.195 -4.521 1.00 90.69 100 ASP A CA 1
ATOM 814 C C . ASP A 1 100 ? 2.593 -14.706 -3.076 1.00 90.69 100 ASP A C 1
ATOM 816 O O . ASP A 1 100 ? 1.495 -14.302 -2.693 1.00 90.69 100 ASP A O 1
ATOM 820 N N . ARG A 1 101 ? 3.644 -14.735 -2.242 1.00 90.94 101 ARG A N 1
ATOM 821 C CA . ARG A 1 101 ? 3.564 -14.305 -0.831 1.00 90.94 101 ARG A CA 1
ATOM 822 C C . ARG A 1 101 ? 3.086 -12.859 -0.685 1.00 90.94 101 ARG A C 1
ATOM 824 O O . ARG A 1 101 ? 2.284 -12.580 0.200 1.00 90.94 101 ARG A O 1
ATOM 831 N N . TRP A 1 102 ? 3.537 -11.958 -1.560 1.00 92.25 102 TRP A N 1
ATOM 832 C CA . TRP A 1 102 ? 3.097 -10.562 -1.555 1.00 92.25 102 TRP A CA 1
ATOM 833 C C . TRP A 1 102 ? 1.602 -10.459 -1.845 1.00 92.25 102 TRP A C 1
ATOM 835 O O . TRP A 1 102 ? 0.876 -9.764 -1.141 1.00 92.25 102 TRP A O 1
ATOM 845 N N . SER A 1 103 ? 1.132 -11.212 -2.833 1.00 89.81 103 SER A N 1
ATOM 846 C CA . SER A 1 103 ? -0.278 -11.293 -3.213 1.00 89.81 103 SER A CA 1
ATOM 847 C C . SER A 1 103 ? -1.156 -11.829 -2.084 1.00 89.81 103 SER A C 1
ATOM 849 O O . SER A 1 103 ? -2.190 -11.237 -1.775 1.00 89.81 103 SER A O 1
ATOM 851 N N . MET A 1 104 ? -0.712 -12.887 -1.401 1.00 92.38 104 MET A N 1
ATOM 852 C CA . MET A 1 104 ? -1.418 -13.438 -0.239 1.00 92.38 104 MET A CA 1
ATOM 853 C C . MET A 1 104 ? -1.469 -12.449 0.931 1.00 92.38 104 MET A C 1
ATOM 855 O O . MET A 1 104 ? -2.529 -12.274 1.527 1.00 92.38 104 MET A O 1
ATOM 859 N N . MET A 1 105 ? -0.360 -11.764 1.240 1.00 92.94 105 MET A N 1
ATOM 860 C CA . MET A 1 105 ? -0.330 -10.736 2.290 1.00 92.94 105 MET A CA 1
ATOM 861 C C . MET A 1 105 ? -1.256 -9.561 1.965 1.00 92.94 105 MET A C 1
ATOM 863 O O . MET A 1 105 ? -1.936 -9.053 2.856 1.00 92.94 105 MET A O 1
ATOM 867 N N . LEU A 1 106 ? -1.313 -9.152 0.695 1.00 93.00 106 LEU A N 1
ATOM 868 C CA . LEU A 1 106 ? -2.203 -8.090 0.240 1.00 93.00 106 LEU A CA 1
ATOM 869 C C . LEU A 1 106 ? -3.674 -8.489 0.411 1.00 93.00 106 LEU A C 1
ATOM 871 O O . LEU A 1 106 ? -4.453 -7.712 0.962 1.00 93.00 106 LEU A O 1
ATOM 875 N N . ILE A 1 107 ? -4.043 -9.707 -0.002 1.00 92.12 107 ILE A N 1
ATOM 876 C CA . ILE A 1 107 ? -5.399 -10.248 0.175 1.00 92.12 107 ILE A CA 1
ATOM 877 C C . ILE A 1 107 ? -5.754 -10.345 1.661 1.00 92.12 107 ILE A C 1
ATOM 879 O O . ILE A 1 107 ? -6.824 -9.886 2.051 1.00 92.12 107 ILE A O 1
ATOM 883 N N . ALA A 1 108 ? -4.861 -10.884 2.495 1.00 92.44 108 ALA A N 1
ATOM 884 C CA . ALA A 1 108 ? -5.080 -10.988 3.936 1.00 92.44 108 ALA A CA 1
ATOM 885 C C . ALA A 1 108 ? -5.281 -9.606 4.580 1.00 92.44 108 ALA A C 1
ATOM 887 O O . ALA A 1 108 ? -6.238 -9.410 5.327 1.00 92.44 108 ALA A O 1
ATOM 888 N N . GLY A 1 109 ? -4.440 -8.627 4.232 1.00 91.94 109 GLY A N 1
ATOM 889 C CA . GLY A 1 109 ? -4.577 -7.248 4.701 1.00 91.94 109 GLY A CA 1
ATOM 890 C C . GLY A 1 109 ? -5.913 -6.618 4.297 1.00 91.94 109 GLY A C 1
ATOM 891 O O . GLY A 1 109 ? -6.596 -6.032 5.137 1.00 91.94 109 GLY A O 1
ATOM 892 N N . MET A 1 110 ? -6.340 -6.795 3.040 1.00 91.94 110 MET A N 1
ATOM 893 C CA . MET A 1 110 ? -7.655 -6.324 2.584 1.00 91.94 110 MET A CA 1
ATOM 894 C C . MET A 1 110 ? -8.813 -7.033 3.289 1.00 91.94 110 MET A C 1
ATOM 896 O O . MET A 1 110 ? -9.783 -6.376 3.652 1.00 91.94 110 MET A O 1
ATOM 900 N N . ALA A 1 111 ? -8.726 -8.350 3.490 1.00 91.50 111 ALA A N 1
ATOM 901 C CA . ALA A 1 111 ? -9.765 -9.123 4.163 1.00 91.50 111 ALA A CA 1
ATOM 902 C C . ALA A 1 111 ? -9.941 -8.667 5.616 1.00 91.50 111 ALA A C 1
ATOM 904 O O . ALA A 1 111 ? -11.071 -8.482 6.059 1.00 91.50 111 ALA A O 1
ATOM 905 N N . MET A 1 112 ? -8.841 -8.407 6.330 1.00 91.75 112 MET A N 1
ATOM 906 C CA . MET A 1 112 ? -8.885 -7.844 7.684 1.00 91.75 112 MET A CA 1
ATOM 907 C C . MET A 1 112 ? -9.526 -6.455 7.703 1.00 91.75 112 MET A C 1
ATOM 909 O O . MET A 1 112 ? -10.392 -6.197 8.532 1.00 91.75 112 MET A O 1
ATOM 913 N N . LEU A 1 113 ? -9.149 -5.571 6.773 1.00 89.44 113 LEU A N 1
ATOM 914 C CA . LEU A 1 113 ? -9.746 -4.235 6.662 1.00 89.44 113 LEU A CA 1
ATOM 915 C C . LEU A 1 113 ? -11.247 -4.299 6.354 1.00 89.44 113 LEU A C 1
ATOM 917 O O . LEU A 1 113 ? -12.035 -3.590 6.978 1.00 89.44 113 LEU A O 1
ATOM 921 N N . ALA A 1 114 ? -11.645 -5.160 5.416 1.00 87.94 114 ALA A N 1
ATOM 922 C CA . ALA A 1 114 ? -13.040 -5.352 5.046 1.00 87.94 114 ALA A CA 1
ATOM 923 C C . ALA A 1 114 ? -13.852 -5.938 6.208 1.00 87.94 114 ALA A C 1
ATOM 925 O O . ALA A 1 114 ? -14.927 -5.430 6.507 1.00 87.94 114 ALA A O 1
ATOM 926 N N . ALA A 1 115 ? -13.325 -6.952 6.900 1.00 86.56 115 ALA A N 1
ATOM 927 C CA . ALA A 1 115 ? -13.976 -7.547 8.063 1.00 86.56 115 ALA A CA 1
ATOM 928 C C . ALA A 1 115 ? -14.161 -6.522 9.190 1.00 86.56 115 ALA A C 1
ATOM 930 O O . ALA A 1 115 ? -15.260 -6.402 9.725 1.00 86.56 115 ALA A O 1
ATOM 931 N N . SER A 1 116 ? -13.128 -5.733 9.503 1.00 85.50 116 SER A N 1
ATOM 932 C CA . SER A 1 116 ? -13.233 -4.671 10.510 1.00 85.50 116 SER A CA 1
ATOM 933 C C . SER A 1 116 ? -14.272 -3.614 10.132 1.00 85.50 116 SER A C 1
ATOM 935 O O . SER A 1 116 ? -15.016 -3.160 10.997 1.00 85.50 116 SER A O 1
ATOM 937 N N . LEU A 1 117 ? -14.360 -3.243 8.850 1.00 84.19 117 LEU A N 1
ATOM 938 C CA . LEU A 1 117 ? -15.363 -2.292 8.368 1.00 84.19 117 LEU A CA 1
ATOM 939 C C . LEU A 1 117 ? -16.783 -2.860 8.463 1.00 84.19 117 LEU A C 1
ATOM 941 O O . LEU A 1 117 ? -17.688 -2.154 8.891 1.00 84.19 117 LEU A O 1
ATOM 945 N N . VAL A 1 118 ? -16.979 -4.124 8.081 1.00 86.88 118 VAL A N 1
ATOM 946 C CA . VAL A 1 118 ? -18.284 -4.794 8.181 1.00 86.88 118 VAL A CA 1
ATOM 947 C C . VAL A 1 118 ? -18.745 -4.844 9.633 1.00 86.88 118 VAL A C 1
ATOM 949 O O . VAL A 1 118 ? -19.885 -4.493 9.905 1.00 86.88 118 VAL A O 1
ATOM 952 N N . VAL A 1 119 ? -17.862 -5.211 10.565 1.00 84.75 119 VAL A N 1
ATOM 953 C CA . VAL A 1 119 ? -18.205 -5.245 11.995 1.00 84.75 119 VAL A CA 1
ATOM 954 C C . VAL A 1 119 ? -18.470 -3.844 12.553 1.00 84.75 119 VAL A C 1
ATOM 956 O O . VAL A 1 119 ? -19.296 -3.705 13.437 1.00 84.75 119 VAL A O 1
ATOM 959 N N . TYR A 1 120 ? -17.812 -2.802 12.040 1.00 78.44 120 TYR A N 1
ATOM 960 C CA . TYR A 1 120 ? -18.084 -1.419 12.450 1.00 78.44 120 TYR A CA 1
ATOM 961 C C . TYR A 1 120 ? -19.455 -0.899 11.980 1.00 78.44 120 TYR A C 1
ATOM 963 O O . TYR A 1 120 ? -20.021 -0.007 12.606 1.00 78.44 120 TYR A O 1
ATOM 971 N N . LEU A 1 121 ? -19.968 -1.408 10.855 1.00 78.50 121 LEU A N 1
ATOM 972 C CA . LEU A 1 121 ? -21.240 -0.972 10.264 1.00 78.50 121 LEU A CA 1
ATOM 973 C C . LEU A 1 121 ? -22.469 -1.737 10.787 1.00 78.50 121 LEU A C 1
ATOM 975 O O . LEU A 1 121 ? -23.588 -1.324 10.476 1.00 78.50 121 LEU A O 1
ATOM 979 N N . LEU A 1 122 ? -22.267 -2.839 11.513 1.00 75.56 122 LEU A N 1
ATOM 980 C CA . LEU A 1 122 ? -23.310 -3.683 12.111 1.00 75.56 122 LEU A CA 1
ATOM 981 C C . LEU A 1 122 ? -23.504 -3.342 13.590 1.00 75.56 122 LEU A C 1
ATOM 983 O O . LEU A 1 122 ? -24.678 -3.337 14.020 1.00 75.56 122 LEU A O 1
#